Protein AF-A0A1Y1K2A5-F1 (afdb_monomer_lite)

Structure (mmCIF, N/CA/C/O backbone):
data_AF-A0A1Y1K2A5-F1
#
_entry.id   AF-A0A1Y1K2A5-F1
#
loop_
_atom_site.group_PDB
_atom_site.id
_atom_site.type_symbol
_atom_site.label_atom_id
_atom_site.label_alt_id
_atom_site.label_comp_id
_atom_site.label_asym_id
_atom_site.label_entity_id
_atom_site.label_seq_id
_atom_site.pdbx_PDB_ins_code
_atom_site.Cartn_x
_atom_site.Cartn_y
_atom_site.Cartn_z
_atom_site.occupancy
_atom_site.B_iso_or_equiv
_atom_site.auth_seq_id
_atom_site.auth_comp_id
_atom_site.auth_asym_id
_atom_site.auth_atom_id
_atom_site.pdbx_PDB_model_num
ATOM 1 N N . SER A 1 1 ? 24.798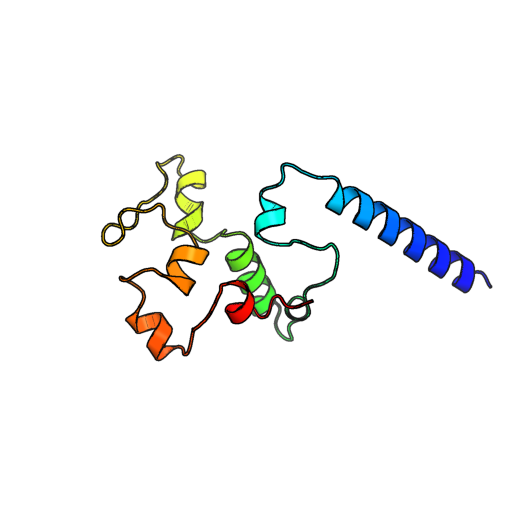 -1.491 -35.623 1.00 70.50 1 SER A N 1
ATOM 2 C CA . SER A 1 1 ? 24.677 -2.942 -35.354 1.00 70.50 1 SER A CA 1
ATOM 3 C C . SER A 1 1 ? 23.198 -3.322 -35.239 1.00 70.50 1 SER A C 1
ATOM 5 O O . SER A 1 1 ? 22.379 -2.443 -34.996 1.00 70.50 1 SER A O 1
ATOM 7 N N . LYS A 1 2 ? 22.819 -4.601 -35.416 1.00 69.88 2 LYS A N 1
ATOM 8 C CA . LYS A 1 2 ? 21.456 -5.084 -35.079 1.00 69.88 2 LYS A CA 1
ATOM 9 C C . LYS A 1 2 ? 21.113 -4.829 -33.602 1.00 69.88 2 LYS A C 1
ATOM 11 O O . LYS A 1 2 ? 19.952 -4.610 -33.278 1.00 69.88 2 LYS A O 1
ATOM 16 N N . GLU A 1 3 ? 22.121 -4.831 -32.735 1.00 73.81 3 GLU A N 1
ATOM 17 C CA . GLU A 1 3 ? 21.980 -4.574 -31.297 1.00 73.81 3 GLU A CA 1
ATOM 18 C C . GLU A 1 3 ? 21.564 -3.126 -31.017 1.00 73.81 3 GLU A C 1
ATOM 20 O O . GLU A 1 3 ? 20.645 -2.909 -30.233 1.00 73.81 3 GLU A O 1
ATOM 25 N N . ASP A 1 4 ? 22.138 -2.155 -31.738 1.00 79.44 4 ASP A N 1
ATOM 26 C CA . ASP A 1 4 ? 21.749 -0.742 -31.625 1.00 79.44 4 ASP A CA 1
ATOM 27 C C . ASP A 1 4 ? 20.283 -0.537 -32.029 1.00 79.44 4 ASP A C 1
ATOM 29 O O . ASP A 1 4 ? 19.540 0.164 -31.350 1.00 79.44 4 ASP A O 1
ATOM 33 N N . LEU A 1 5 ? 19.833 -1.197 -33.103 1.00 83.25 5 LEU A N 1
ATOM 34 C CA . LEU A 1 5 ? 18.437 -1.128 -33.553 1.00 83.25 5 LEU A CA 1
ATOM 35 C C . LEU A 1 5 ? 17.469 -1.725 -32.522 1.00 83.25 5 LEU A C 1
ATOM 37 O O . LEU A 1 5 ? 16.422 -1.135 -32.260 1.00 83.25 5 LEU A O 1
ATOM 41 N N . CYS A 1 6 ? 17.817 -2.863 -31.914 1.00 85.00 6 CYS A N 1
ATOM 42 C CA . CYS A 1 6 ? 17.030 -3.452 -30.827 1.00 85.00 6 CYS A CA 1
ATOM 43 C C . CYS A 1 6 ? 16.963 -2.526 -29.608 1.00 85.00 6 CYS A C 1
ATOM 45 O O . CYS A 1 6 ? 15.885 -2.339 -29.046 1.00 85.00 6 CYS A O 1
ATOM 47 N N . TYR A 1 7 ? 18.089 -1.926 -29.219 1.00 86.75 7 TYR A N 1
ATOM 48 C CA . TYR A 1 7 ? 18.140 -0.969 -28.117 1.00 86.75 7 TYR A CA 1
ATOM 49 C C . TYR A 1 7 ? 17.247 0.249 -28.390 1.00 86.75 7 TYR A C 1
ATOM 51 O O . TYR A 1 7 ? 16.403 0.592 -27.564 1.00 86.75 7 TYR A O 1
ATOM 59 N N . PHE A 1 8 ? 17.351 0.851 -29.579 1.00 87.25 8 PHE A N 1
ATOM 60 C CA . PHE A 1 8 ? 16.497 1.973 -29.977 1.00 87.25 8 PHE A CA 1
ATOM 61 C C . PHE A 1 8 ? 15.008 1.602 -29.998 1.00 87.25 8 PHE A C 1
ATOM 63 O O . PHE A 1 8 ? 14.181 2.370 -29.509 1.00 87.25 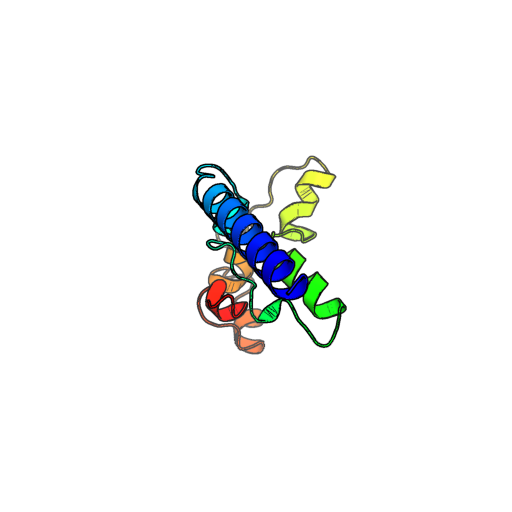8 PHE A O 1
ATOM 70 N N . ALA A 1 9 ? 14.653 0.418 -30.503 1.00 87.00 9 ALA A N 1
ATOM 71 C CA . ALA A 1 9 ? 13.270 -0.054 -30.492 1.00 87.00 9 ALA A CA 1
ATOM 72 C C . ALA A 1 9 ? 12.729 -0.231 -29.061 1.00 87.00 9 ALA A C 1
ATOM 74 O O . ALA A 1 9 ? 11.599 0.166 -28.781 1.00 87.00 9 ALA A O 1
ATOM 75 N N . GLN A 1 10 ? 13.535 -0.768 -28.138 1.00 85.81 10 GLN A N 1
ATOM 76 C CA . GLN A 1 10 ? 13.158 -0.890 -26.725 1.00 85.81 10 GLN A CA 1
ATOM 77 C C . GLN A 1 10 ? 12.939 0.478 -26.067 1.00 85.81 10 GLN A C 1
ATOM 79 O O . GLN A 1 10 ? 11.962 0.644 -25.340 1.00 85.81 10 GLN A O 1
ATOM 84 N N . GLN A 1 11 ? 13.798 1.463 -26.353 1.00 86.19 11 GLN A N 1
ATOM 85 C CA . GLN A 1 11 ? 13.649 2.830 -25.837 1.00 86.19 11 GLN A CA 1
ATOM 86 C C . GLN A 1 11 ? 12.354 3.491 -26.330 1.00 86.19 11 GLN A C 1
ATOM 88 O O . GLN A 1 11 ? 11.623 4.078 -25.534 1.00 86.19 11 GLN A O 1
ATOM 93 N N . LEU A 1 12 ? 12.027 3.348 -27.619 1.00 90.19 12 LEU A N 1
ATOM 94 C CA . LEU A 1 12 ? 10.791 3.892 -28.192 1.00 90.19 12 LEU A CA 1
ATOM 95 C C . LEU A 1 12 ? 9.540 3.261 -27.568 1.00 90.19 12 LEU A C 1
ATOM 97 O O . LEU A 1 12 ? 8.625 3.978 -27.169 1.00 90.19 12 LEU A O 1
ATOM 101 N N . LEU A 1 13 ? 9.523 1.932 -27.432 1.00 87.38 13 LEU A N 1
ATOM 102 C CA . LEU A 1 13 ? 8.416 1.209 -26.799 1.00 87.38 13 LEU A CA 1
ATOM 103 C C . LEU A 1 13 ? 8.251 1.592 -25.323 1.00 87.38 13 LEU A C 1
ATOM 105 O O . LEU A 1 13 ? 7.124 1.725 -24.836 1.00 87.38 13 LEU A O 1
ATOM 109 N N . TRP A 1 14 ? 9.361 1.776 -24.605 1.00 85.50 14 TRP A N 1
ATOM 110 C CA . TRP A 1 14 ? 9.338 2.221 -23.215 1.00 85.50 14 TRP A CA 1
ATOM 111 C C . TRP A 1 14 ? 8.748 3.628 -23.091 1.00 85.50 14 TRP A C 1
ATOM 113 O O . TRP A 1 14 ? 7.854 3.842 -22.272 1.00 85.50 14 TRP A O 1
ATOM 123 N N . GLU A 1 15 ? 9.181 4.564 -23.938 1.00 86.88 15 GLU A N 1
ATOM 124 C CA . GLU A 1 15 ? 8.704 5.947 -23.904 1.00 86.88 15 GLU A CA 1
ATOM 125 C C . GLU A 1 15 ? 7.221 6.050 -24.282 1.00 86.88 15 GLU A C 1
ATOM 127 O O . GLU A 1 15 ? 6.453 6.725 -23.597 1.00 86.88 15 GLU A O 1
ATOM 132 N N . GLU A 1 16 ? 6.770 5.314 -25.300 1.00 88.56 16 GLU A N 1
ATOM 133 C CA . GLU A 1 16 ? 5.349 5.239 -25.659 1.00 88.56 16 GLU A CA 1
ATOM 134 C C . GLU A 1 16 ? 4.505 4.686 -24.500 1.00 88.56 16 GLU A C 1
ATOM 136 O O . GLU A 1 16 ? 3.465 5.248 -24.138 1.00 88.56 16 GLU A O 1
ATOM 141 N N . THR A 1 17 ? 4.980 3.614 -23.861 1.00 82.81 17 THR A N 1
ATOM 142 C CA . THR A 1 17 ? 4.309 3.012 -22.701 1.00 82.81 17 THR A CA 1
ATOM 143 C C . THR A 1 17 ? 4.256 3.987 -21.525 1.00 82.81 17 THR A C 1
ATOM 145 O O . THR A 1 17 ? 3.216 4.106 -20.870 1.00 82.81 17 THR A O 1
ATOM 148 N N . ARG A 1 18 ? 5.340 4.730 -21.274 1.00 83.19 18 ARG A N 1
ATOM 149 C CA . ARG A 1 18 ? 5.411 5.760 -20.233 1.00 83.19 18 ARG A CA 1
ATOM 150 C C . ARG A 1 18 ? 4.423 6.891 -20.496 1.00 83.19 18 ARG A C 1
ATOM 152 O O . ARG A 1 18 ? 3.665 7.249 -19.596 1.00 83.19 18 ARG A O 1
ATOM 159 N N . LEU A 1 19 ? 4.386 7.426 -21.714 1.00 86.25 19 LEU A N 1
ATOM 160 C CA . LEU A 1 19 ? 3.453 8.489 -22.099 1.00 86.25 19 LEU A CA 1
ATOM 161 C C . LEU A 1 19 ? 1.998 8.025 -21.984 1.00 86.25 19 LEU A C 1
ATOM 163 O O . LEU A 1 19 ? 1.150 8.759 -21.473 1.00 86.25 19 LEU A O 1
ATOM 167 N N . ARG A 1 20 ? 1.713 6.780 -22.377 1.00 84.69 20 ARG A N 1
ATOM 168 C CA . ARG A 1 20 ? 0.393 6.167 -22.203 1.00 84.69 20 ARG A CA 1
ATOM 169 C C . ARG A 1 20 ? 0.022 5.996 -20.733 1.00 84.69 20 ARG A C 1
ATOM 171 O O . ARG A 1 20 ? -1.126 6.218 -20.374 1.00 84.69 20 ARG A O 1
ATOM 178 N N . TRP A 1 21 ? 0.967 5.614 -19.876 1.00 81.38 21 TRP A N 1
ATOM 179 C CA . TRP A 1 21 ? 0.728 5.530 -18.435 1.00 81.38 21 TRP A CA 1
ATOM 180 C C . TRP A 1 21 ? 0.389 6.901 -17.838 1.00 81.38 21 TRP A C 1
ATOM 182 O O . TRP A 1 21 ? -0.587 7.028 -17.098 1.00 81.38 21 TRP A O 1
ATOM 192 N N . LEU A 1 22 ? 1.150 7.935 -18.210 1.00 79.88 22 LEU A N 1
ATOM 193 C CA . LEU A 1 22 ? 0.950 9.307 -17.737 1.00 79.88 22 LEU A CA 1
ATOM 194 C C . LEU A 1 22 ? -0.370 9.924 -18.224 1.00 79.88 22 LEU A C 1
ATOM 196 O O . LEU A 1 22 ? -0.957 10.737 -17.511 1.00 79.88 22 LEU A O 1
ATOM 200 N N . SER A 1 23 ? -0.870 9.526 -19.398 1.00 82.81 23 SER A N 1
ATOM 201 C CA . SER A 1 23 ? -2.136 10.036 -19.940 1.00 82.81 23 SER A CA 1
ATOM 202 C C . SER A 1 23 ? -3.387 9.415 -19.304 1.00 82.81 23 SER A C 1
ATOM 204 O O . SER A 1 23 ? -4.486 9.951 -19.460 1.00 82.81 23 SER A O 1
ATOM 206 N N . LEU A 1 24 ? -3.254 8.324 -18.537 1.00 80.19 24 LEU A N 1
ATOM 207 C CA . LEU A 1 24 ? -4.371 7.730 -17.801 1.00 80.19 24 LEU A CA 1
ATOM 208 C C . LEU A 1 24 ? -4.738 8.608 -16.595 1.00 80.19 24 LEU A C 1
ATOM 210 O O . LEU A 1 24 ? -4.080 8.603 -15.554 1.00 80.19 24 LEU A O 1
ATOM 214 N N . THR A 1 25 ? -5.831 9.358 -16.707 1.00 69.19 25 THR A N 1
ATOM 215 C CA . THR A 1 25 ? -6.314 10.272 -15.656 1.00 69.19 25 THR A CA 1
ATOM 216 C C . THR A 1 25 ? -7.196 9.589 -14.604 1.00 69.19 25 THR A C 1
ATOM 218 O O . THR A 1 25 ? -7.265 10.060 -13.472 1.00 69.19 25 THR A O 1
ATOM 221 N N . SER A 1 26 ? -7.813 8.448 -14.937 1.00 67.19 26 SER A N 1
ATOM 222 C CA . SER A 1 26 ? -8.760 7.704 -14.088 1.00 67.19 26 SER A CA 1
ATOM 223 C C . SER A 1 26 ? -8.301 6.256 -13.866 1.00 67.19 26 SER A C 1
ATOM 225 O O . SER A 1 26 ? -8.892 5.301 -14.366 1.00 67.19 26 SER A O 1
ATOM 227 N N . ASN A 1 27 ? -7.197 6.065 -13.141 1.00 69.81 27 ASN A N 1
ATOM 228 C CA . ASN A 1 27 ? -6.743 4.725 -12.769 1.00 69.81 27 ASN A CA 1
ATOM 229 C C . ASN A 1 27 ? -6.435 4.656 -11.271 1.00 69.81 27 ASN A C 1
ATOM 231 O O . ASN A 1 27 ? -5.556 5.359 -10.782 1.00 69.81 27 ASN A O 1
ATOM 235 N N . LYS A 1 28 ? -7.121 3.769 -10.541 1.00 70.50 28 LYS A N 1
ATOM 236 C CA . LYS A 1 28 ? -6.847 3.504 -9.116 1.00 70.50 28 LYS A CA 1
ATOM 237 C C . LYS A 1 28 ? -5.403 3.043 -8.889 1.00 70.50 28 LYS A C 1
ATOM 239 O O . LYS A 1 28 ? -4.832 3.338 -7.848 1.00 70.50 28 LYS A O 1
ATOM 244 N N . LEU A 1 29 ? -4.788 2.387 -9.877 1.00 75.81 29 LEU A N 1
ATOM 245 C CA . LEU A 1 29 ? -3.384 1.977 -9.812 1.00 75.81 29 LEU A CA 1
ATOM 246 C C . LEU A 1 29 ? -2.418 3.163 -9.770 1.00 75.81 29 LEU A C 1
ATOM 248 O O . LEU A 1 29 ? -1.324 3.001 -9.244 1.00 75.81 29 LEU A O 1
ATOM 252 N N . ARG A 1 30 ? -2.809 4.356 -10.239 1.00 76.81 30 ARG A N 1
ATOM 253 C CA . ARG A 1 30 ? -1.960 5.549 -10.118 1.00 76.81 30 ARG A CA 1
ATOM 254 C C . ARG A 1 30 ? -1.810 6.053 -8.688 1.00 76.81 30 ARG A C 1
ATOM 256 O O . ARG A 1 30 ? -0.798 6.665 -8.385 1.00 76.81 30 ARG A O 1
ATOM 263 N N . GLN A 1 31 ? -2.787 5.784 -7.820 1.00 72.19 31 GLN A N 1
ATOM 264 C CA . GLN A 1 31 ? -2.660 6.077 -6.386 1.00 72.19 31 GLN A CA 1
ATOM 265 C C . GLN A 1 31 ? -1.596 5.189 -5.732 1.00 72.19 31 GLN A C 1
ATOM 267 O O . GLN A 1 31 ? -1.019 5.556 -4.718 1.00 72.19 31 GLN A O 1
ATOM 272 N N . VAL A 1 32 ? -1.342 4.021 -6.325 1.00 76.00 32 VAL A N 1
ATOM 273 C CA . VAL A 1 32 ? -0.325 3.075 -5.871 1.00 76.00 32 VAL A CA 1
ATOM 274 C C . VAL A 1 32 ? 1.020 3.376 -6.530 1.00 76.00 32 VAL A C 1
ATOM 276 O O . VAL A 1 32 ? 2.042 3.350 -5.857 1.00 76.00 32 VAL A O 1
ATOM 279 N N . LYS A 1 33 ? 1.032 3.663 -7.837 1.00 79.12 33 LYS A N 1
ATOM 280 C CA . LYS A 1 33 ? 2.238 3.859 -8.644 1.00 79.12 33 LYS A CA 1
ATOM 281 C C . LYS A 1 33 ? 2.104 5.066 -9.569 1.00 79.12 33 LYS A C 1
ATOM 283 O O . LYS A 1 33 ? 1.379 5.024 -10.562 1.00 79.12 33 LYS A O 1
ATOM 288 N N . GLU A 1 34 ? 2.834 6.128 -9.259 1.00 75.00 34 GLU A N 1
ATOM 289 C CA . GLU A 1 34 ? 2.738 7.394 -9.991 1.00 75.00 34 GLU A CA 1
ATOM 290 C C . GLU A 1 34 ? 3.512 7.370 -11.316 1.00 75.00 34 GLU A C 1
ATOM 292 O O . GLU A 1 34 ? 2.991 7.850 -12.324 1.00 75.00 34 GLU A O 1
ATOM 297 N N . SER A 1 35 ? 4.691 6.742 -11.362 1.00 75.38 35 SER A N 1
ATOM 298 C CA . SER A 1 35 ? 5.528 6.671 -12.565 1.00 75.38 35 SER A CA 1
ATOM 299 C C . SER A 1 35 ? 5.616 5.278 -13.181 1.00 75.38 35 SER A C 1
ATOM 301 O O . SER A 1 35 ? 5.351 4.257 -12.550 1.00 75.38 35 SER A O 1
ATOM 303 N N . ALA A 1 36 ? 6.024 5.232 -14.450 1.00 73.38 36 ALA A N 1
ATOM 304 C CA . ALA A 1 36 ? 6.325 3.980 -15.142 1.00 73.38 36 ALA A CA 1
ATOM 305 C C . ALA A 1 36 ? 7.691 3.384 -14.738 1.00 73.38 36 ALA A C 1
ATOM 307 O O . ALA A 1 36 ? 8.048 2.311 -15.222 1.00 73.38 36 ALA A O 1
ATOM 308 N N . LEU A 1 37 ? 8.452 4.061 -13.866 1.00 76.88 37 LEU A N 1
ATOM 309 C CA . LEU A 1 37 ? 9.742 3.581 -13.377 1.00 76.88 37 LEU A CA 1
ATOM 310 C C . LEU A 1 37 ? 9.560 2.355 -12.488 1.00 76.88 37 LEU A C 1
ATOM 312 O O . LEU A 1 37 ? 8.552 2.199 -11.798 1.00 76.88 37 LEU A O 1
ATOM 316 N N . GLU A 1 38 ? 10.531 1.451 -12.506 1.00 75.50 38 GLU A N 1
ATOM 317 C CA . GLU A 1 38 ? 10.518 0.291 -11.625 1.00 75.50 38 GLU A CA 1
ATOM 318 C C . GLU A 1 38 ? 10.716 0.726 -10.165 1.00 75.50 38 GLU A C 1
ATOM 320 O O . GLU A 1 38 ? 11.525 1.603 -9.875 1.00 75.50 38 GLU A O 1
ATOM 325 N N . TRP A 1 39 ? 9.985 0.112 -9.228 1.00 80.94 39 TRP A N 1
ATOM 326 C CA . TRP A 1 39 ? 10.313 0.301 -7.815 1.00 80.94 39 TRP A CA 1
ATOM 327 C C . TRP A 1 39 ? 11.581 -0.477 -7.502 1.00 80.94 39 TRP A C 1
ATOM 329 O O . TRP A 1 39 ? 11.646 -1.673 -7.781 1.00 80.94 39 TRP A O 1
ATOM 339 N N . LYS A 1 40 ? 12.546 0.158 -6.836 1.00 78.50 40 LYS A N 1
ATOM 340 C CA . LYS A 1 40 ? 13.793 -0.503 -6.409 1.00 78.50 40 LYS A CA 1
ATOM 341 C C . LYS A 1 40 ? 13.525 -1.741 -5.549 1.00 78.50 40 LYS A C 1
ATOM 343 O O . LYS A 1 40 ? 14.274 -2.709 -5.589 1.00 78.50 40 LYS A O 1
ATOM 348 N N . THR A 1 41 ? 12.410 -1.747 -4.823 1.00 80.81 41 THR A N 1
ATOM 349 C CA . THR A 1 41 ? 11.965 -2.871 -3.998 1.00 80.81 41 THR A CA 1
ATOM 350 C C . THR A 1 41 ? 11.190 -3.954 -4.759 1.00 80.81 41 THR A C 1
ATOM 352 O O . THR A 1 41 ? 10.764 -4.924 -4.138 1.00 80.81 41 THR A O 1
ATOM 355 N N . SER A 1 42 ? 10.994 -3.854 -6.077 1.00 77.56 42 SER A N 1
ATOM 356 C CA . SER A 1 42 ? 10.364 -4.928 -6.865 1.00 77.56 42 SER A CA 1
ATOM 357 C C . SER A 1 42 ? 11.262 -6.149 -7.054 1.00 77.56 42 SER A C 1
ATOM 359 O O . SER A 1 42 ? 10.725 -7.241 -7.183 1.00 77.56 42 SER A O 1
ATOM 361 N N . ASN A 1 43 ? 12.586 -5.982 -7.022 1.00 82.62 43 ASN A N 1
ATOM 362 C CA . ASN A 1 43 ? 13.548 -7.074 -7.160 1.00 82.62 43 ASN A CA 1
ATOM 363 C C . ASN A 1 43 ? 14.042 -7.510 -5.774 1.00 82.62 43 ASN A C 1
ATOM 365 O O . ASN A 1 43 ? 15.018 -6.972 -5.247 1.00 82.62 43 ASN A O 1
ATOM 369 N N . GLN A 1 44 ? 13.319 -8.438 -5.144 1.00 85.38 44 GLN A N 1
ATOM 370 C CA . GLN A 1 44 ? 13.687 -8.945 -3.820 1.00 85.38 44 GLN A CA 1
ATOM 371 C C . GLN A 1 44 ? 14.424 -10.273 -3.942 1.00 85.38 44 GLN A C 1
ATOM 373 O O . GLN A 1 44 ? 14.104 -11.112 -4.776 1.00 85.38 44 GLN A O 1
ATOM 378 N N . GLN A 1 45 ? 15.337 -10.541 -3.007 1.00 86.00 45 GLN A N 1
ATOM 379 C CA . GLN A 1 45 ? 16.041 -11.831 -2.949 1.00 86.00 45 GLN A CA 1
ATOM 380 C C . GLN A 1 45 ? 15.088 -13.030 -2.798 1.00 86.00 45 GLN A C 1
ATOM 382 O O . GLN A 1 45 ? 15.407 -14.150 -3.194 1.00 86.00 45 GLN A O 1
ATOM 387 N N . HIS A 1 46 ? 13.904 -12.802 -2.223 1.00 89.88 46 HIS A N 1
ATOM 388 C CA . HIS A 1 46 ? 12.895 -13.829 -2.022 1.00 89.88 46 HIS A CA 1
ATOM 389 C C . HIS A 1 46 ? 11.573 -13.443 -2.676 1.00 89.88 46 HIS A C 1
ATOM 391 O O . HIS A 1 46 ? 10.908 -12.500 -2.246 1.00 89.88 46 HIS A O 1
ATOM 397 N N . ARG A 1 47 ? 11.098 -14.297 -3.589 1.00 90.00 47 ARG A N 1
ATOM 398 C CA . ARG A 1 47 ? 9.773 -14.207 -4.229 1.00 90.00 47 ARG A CA 1
ATOM 399 C C . ARG A 1 47 ? 8.623 -13.958 -3.245 1.00 90.00 47 ARG A C 1
ATOM 401 O O . ARG A 1 47 ? 7.640 -13.294 -3.563 1.00 90.00 47 ARG A O 1
ATOM 408 N N . ARG A 1 48 ? 8.712 -14.504 -2.027 1.00 90.62 48 ARG A N 1
ATOM 409 C CA . ARG A 1 48 ? 7.685 -14.312 -0.992 1.00 90.62 48 ARG A CA 1
ATOM 410 C C . ARG A 1 48 ? 7.528 -12.840 -0.595 1.00 90.62 48 ARG A C 1
ATOM 412 O O . ARG A 1 48 ? 6.402 -12.414 -0.347 1.00 90.62 48 ARG A O 1
ATOM 419 N N . LEU A 1 49 ? 8.625 -12.083 -0.550 1.00 88.75 49 LEU A N 1
ATOM 420 C CA . LEU A 1 49 ? 8.606 -10.653 -0.246 1.00 88.75 49 LEU A CA 1
ATOM 421 C C . LEU A 1 49 ? 7.985 -9.858 -1.397 1.00 88.75 49 LEU A C 1
ATOM 423 O O . LEU A 1 49 ? 7.142 -9.005 -1.145 1.00 88.75 49 LEU A O 1
ATOM 427 N N . GLU A 1 50 ? 8.291 -10.202 -2.648 1.00 90.06 50 GLU A N 1
ATOM 428 C CA . GLU A 1 50 ? 7.689 -9.560 -3.830 1.00 90.06 50 GLU A CA 1
ATOM 429 C C . GLU A 1 50 ? 6.166 -9.733 -3.851 1.00 90.06 50 GLU A C 1
ATOM 431 O O . GLU A 1 50 ? 5.418 -8.778 -4.073 1.00 90.06 50 GLU A O 1
ATOM 436 N N . ILE A 1 51 ? 5.690 -10.949 -3.556 1.00 89.75 51 ILE A N 1
ATOM 437 C CA .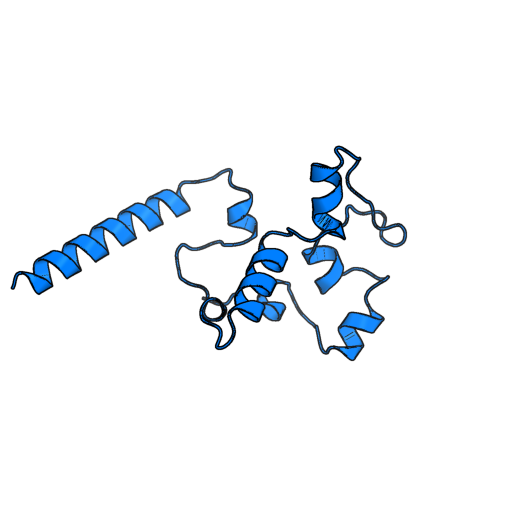 ILE A 1 51 ? 4.257 -11.248 -3.451 1.00 89.75 51 ILE A CA 1
ATOM 438 C C . ILE A 1 51 ? 3.620 -10.414 -2.336 1.00 89.75 51 ILE A C 1
ATOM 440 O O . ILE A 1 51 ? 2.529 -9.869 -2.521 1.00 89.75 51 ILE A O 1
ATOM 444 N N . LEU A 1 52 ? 4.280 -10.323 -1.178 1.00 90.00 52 LEU A N 1
ATOM 445 C CA . LEU A 1 52 ? 3.781 -9.557 -0.042 1.00 90.00 52 LEU A CA 1
ATOM 446 C C . LEU A 1 52 ? 3.684 -8.065 -0.385 1.00 90.00 52 LEU A C 1
ATOM 448 O O . LEU A 1 52 ? 2.606 -7.491 -0.242 1.00 90.00 52 LEU A O 1
ATOM 452 N N . LEU A 1 53 ? 4.759 -7.468 -0.904 1.00 90.31 53 LEU A N 1
ATOM 453 C CA . LEU A 1 53 ? 4.799 -6.065 -1.325 1.00 90.31 53 LEU A CA 1
ATOM 454 C C . LEU A 1 53 ? 3.723 -5.768 -2.370 1.00 90.31 53 LEU A C 1
ATOM 456 O O . LEU A 1 53 ? 2.968 -4.811 -2.225 1.00 90.31 53 LEU A O 1
ATOM 460 N N . THR A 1 54 ? 3.578 -6.630 -3.378 1.00 89.75 54 THR A N 1
ATOM 461 C CA . THR A 1 54 ? 2.561 -6.474 -4.428 1.00 89.75 54 THR A CA 1
ATOM 462 C C . THR A 1 54 ? 1.144 -6.465 -3.851 1.00 89.75 54 THR A C 1
ATOM 464 O O . THR A 1 54 ? 0.326 -5.614 -4.212 1.00 89.75 54 THR A O 1
ATOM 467 N N . ARG A 1 55 ? 0.840 -7.377 -2.917 1.00 91.19 55 ARG A N 1
ATOM 468 C CA . ARG A 1 55 ? -0.471 -7.434 -2.250 1.00 91.19 55 ARG A CA 1
ATOM 469 C C . ARG A 1 55 ? -0.725 -6.216 -1.371 1.00 91.19 55 ARG A C 1
ATOM 471 O O . ARG A 1 55 ? -1.840 -5.703 -1.386 1.00 91.19 55 ARG A O 1
ATOM 478 N N . ILE A 1 56 ? 0.282 -5.758 -0.629 1.00 90.69 56 ILE A N 1
ATOM 479 C CA . ILE A 1 56 ? 0.179 -4.581 0.243 1.00 90.69 56 ILE A CA 1
ATOM 480 C C . ILE A 1 56 ? -0.070 -3.326 -0.600 1.00 90.69 56 ILE A C 1
ATOM 482 O O . ILE A 1 56 ? -1.073 -2.651 -0.388 1.00 90.69 56 ILE A O 1
ATOM 486 N N . ARG A 1 57 ? 0.757 -3.077 -1.621 1.00 89.44 57 ARG A N 1
ATOM 487 C CA . ARG A 1 57 ? 0.635 -1.934 -2.544 1.00 89.44 57 ARG A CA 1
ATOM 488 C C . ARG A 1 57 ? -0.747 -1.826 -3.173 1.00 89.44 57 ARG A C 1
ATOM 490 O O . ARG A 1 57 ? -1.349 -0.763 -3.213 1.00 89.44 57 ARG A O 1
ATOM 497 N N . THR A 1 58 ? -1.277 -2.947 -3.644 1.00 89.12 58 THR A N 1
ATOM 498 C CA . THR A 1 58 ? -2.580 -2.980 -4.318 1.00 89.12 58 THR A CA 1
ATOM 499 C C . THR A 1 58 ? -3.764 -3.140 -3.359 1.00 89.12 58 THR A C 1
ATOM 501 O O . THR A 1 58 ? -4.914 -3.120 -3.794 1.00 89.12 58 THR A O 1
ATOM 504 N N . GLY A 1 59 ? -3.512 -3.320 -2.060 1.00 88.62 59 GLY A N 1
ATOM 505 C CA . GLY A 1 59 ? -4.554 -3.533 -1.064 1.00 88.62 59 GLY A CA 1
ATOM 506 C C . GLY A 1 59 ? -5.272 -4.881 -1.164 1.00 88.62 59 GLY A C 1
ATOM 507 O O . GLY A 1 59 ? -6.380 -5.002 -0.643 1.00 8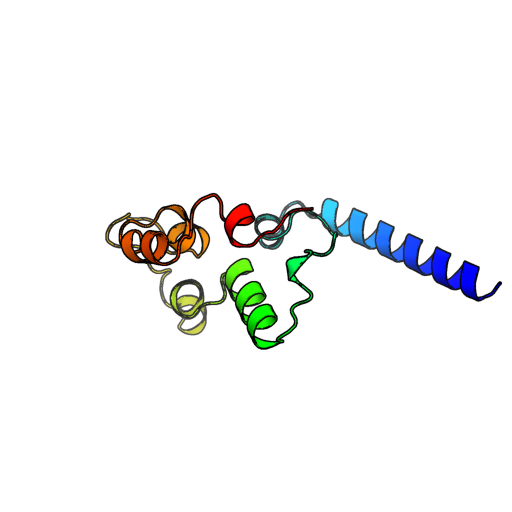8.62 59 GLY A O 1
ATOM 508 N N . HIS A 1 60 ? -4.681 -5.901 -1.794 1.00 89.94 60 HIS A N 1
ATOM 509 C CA . HIS A 1 60 ? -5.260 -7.246 -1.937 1.00 89.94 60 HIS A CA 1
ATOM 510 C C . HIS A 1 60 ? -4.935 -8.141 -0.734 1.00 89.94 60 HIS A C 1
ATOM 512 O O . HIS A 1 60 ? -4.258 -9.167 -0.846 1.00 89.94 60 HIS A O 1
ATOM 518 N N . THR A 1 61 ? -5.429 -7.754 0.440 1.00 90.44 61 THR A N 1
ATOM 519 C CA . THR A 1 61 ? -5.398 -8.596 1.645 1.00 90.44 61 THR A CA 1
ATOM 520 C C . THR A 1 61 ? -6.801 -9.073 2.003 1.00 90.44 61 THR A C 1
ATOM 522 O O . THR A 1 61 ? -7.796 -8.505 1.551 1.00 90.44 61 THR A O 1
ATOM 525 N N . ALA A 1 62 ? -6.901 -10.110 2.837 1.00 90.50 62 ALA A N 1
ATOM 526 C CA . ALA A 1 62 ? -8.195 -10.630 3.280 1.00 90.50 62 ALA A CA 1
ATOM 527 C C . ALA A 1 62 ? -9.053 -9.553 3.969 1.00 90.50 62 ALA A C 1
ATOM 529 O O . ALA A 1 62 ? -10.262 -9.511 3.758 1.00 90.50 62 ALA A O 1
ATOM 530 N N . LEU A 1 63 ? -8.426 -8.656 4.736 1.00 89.75 63 LEU A N 1
ATOM 531 C CA . LEU A 1 63 ? -9.116 -7.602 5.477 1.00 89.75 63 LEU A CA 1
ATOM 532 C C . LEU A 1 63 ? -9.583 -6.453 4.570 1.00 89.75 63 LEU A C 1
ATOM 534 O O . LEU A 1 63 ? -10.686 -5.947 4.733 1.00 89.75 63 LEU A O 1
ATOM 538 N N . THR A 1 64 ? -8.768 -6.053 3.593 1.00 91.12 64 THR A N 1
ATOM 539 C CA . THR A 1 64 ? -9.043 -4.884 2.736 1.00 91.12 64 THR A CA 1
ATOM 540 C C . THR A 1 64 ? -9.729 -5.225 1.417 1.00 91.12 64 THR A C 1
ATOM 542 O O . THR A 1 64 ? -10.223 -4.322 0.750 1.00 91.12 64 THR A O 1
ATOM 545 N N . HIS A 1 65 ? -9.753 -6.497 1.011 1.00 92.06 65 HIS A N 1
ATOM 546 C CA . HIS A 1 65 ? -10.294 -6.932 -0.283 1.00 92.06 65 HIS A CA 1
ATOM 547 C C . HIS A 1 65 ? -11.197 -8.169 -0.196 1.00 92.06 65 HIS A C 1
ATOM 549 O O . HIS A 1 65 ? -11.935 -8.452 -1.136 1.00 92.06 65 HIS A O 1
ATOM 555 N N . GLY A 1 66 ? -11.186 -8.900 0.924 1.00 92.69 66 GLY A N 1
ATOM 556 C CA . GLY A 1 66 ? -11.991 -10.115 1.083 1.00 92.69 66 GLY A CA 1
ATOM 557 C C . GLY A 1 66 ? -13.497 -9.876 0.953 1.00 92.69 66 GLY A C 1
AT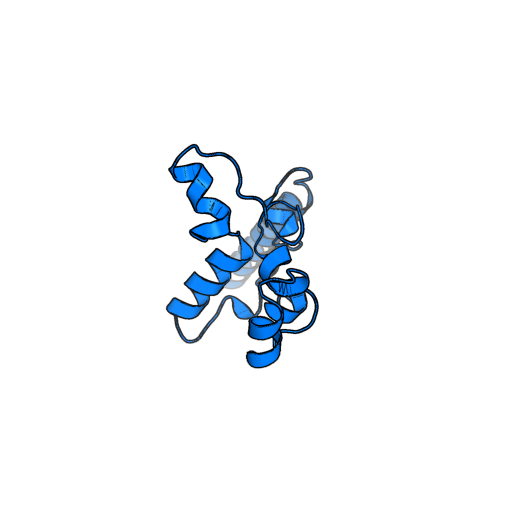OM 558 O O . GLY A 1 66 ? -14.191 -10.731 0.409 1.00 92.69 66 GLY A O 1
ATOM 559 N N . TYR A 1 67 ? -13.986 -8.698 1.358 1.00 93.69 67 TYR A N 1
ATOM 560 C CA . TYR A 1 67 ? -15.401 -8.330 1.227 1.00 93.69 67 TYR A CA 1
ATOM 561 C C . TYR A 1 67 ? -15.885 -8.350 -0.231 1.00 93.69 67 TYR A C 1
ATOM 563 O O . TYR A 1 67 ? -17.013 -8.747 -0.492 1.00 93.69 67 TYR A O 1
ATOM 571 N N . LEU A 1 68 ? -15.024 -8.017 -1.204 1.00 92.88 68 LEU A N 1
ATOM 572 C CA . LEU A 1 68 ? -15.387 -8.051 -2.626 1.00 92.88 68 LEU A CA 1
ATOM 573 C C . LEU A 1 68 ? -15.621 -9.481 -3.115 1.00 92.88 68 LEU A C 1
ATOM 575 O O . LEU A 1 68 ? -16.550 -9.726 -3.880 1.00 92.88 68 LEU A O 1
ATOM 579 N N . LEU A 1 69 ? -14.811 -10.431 -2.638 1.00 93.62 69 LEU A N 1
ATOM 580 C CA . LEU A 1 69 ? -14.959 -11.847 -2.980 1.00 93.62 69 LEU A CA 1
ATOM 581 C C . LEU A 1 69 ? -16.234 -12.442 -2.374 1.00 93.62 69 LEU A C 1
ATOM 583 O O . LEU A 1 69 ? -16.872 -13.284 -3.001 1.00 93.62 69 LEU A O 1
ATOM 587 N N . ARG A 1 70 ? -16.619 -11.984 -1.178 1.00 95.06 70 ARG A N 1
ATOM 588 C CA . ARG A 1 70 ? -17.847 -12.416 -0.492 1.00 95.06 70 ARG A CA 1
ATOM 589 C C . ARG A 1 70 ? -19.086 -11.604 -0.871 1.00 95.06 70 ARG A C 1
ATOM 591 O O . ARG A 1 70 ? -20.181 -11.968 -0.464 1.00 95.06 70 ARG A O 1
ATOM 598 N N . ARG A 1 71 ? -18.926 -10.545 -1.676 1.00 94.12 71 ARG A N 1
ATOM 599 C CA . ARG A 1 71 ? -19.982 -9.574 -2.023 1.00 94.12 71 ARG A CA 1
ATOM 600 C C . ARG A 1 71 ? -20.618 -8.922 -0.786 1.00 94.12 71 ARG A C 1
ATOM 602 O O . ARG A 1 71 ? -21.812 -8.649 -0.766 1.00 94.12 71 ARG A O 1
ATOM 609 N N . GLU A 1 72 ? -19.801 -8.692 0.232 1.00 95.25 72 GLU A N 1
ATOM 610 C CA . GLU A 1 72 ? -20.169 -8.014 1.474 1.00 95.25 72 GLU A CA 1
ATOM 611 C C . GLU A 1 72 ? -19.929 -6.503 1.357 1.00 95.25 72 GLU A C 1
ATOM 613 O O . GLU A 1 72 ? -19.323 -6.018 0.397 1.00 95.25 72 GLU A O 1
ATOM 618 N N . GLU A 1 73 ? -20.378 -5.744 2.353 1.00 93.19 73 GLU A N 1
ATOM 619 C CA . GLU A 1 73 ? -20.052 -4.325 2.459 1.00 93.19 73 GLU A CA 1
ATOM 620 C C . GLU A 1 73 ? -18.577 -4.107 2.814 1.00 93.19 73 GLU A C 1
ATOM 622 O O . GLU A 1 73 ? -17.917 -4.943 3.439 1.00 93.19 73 GLU A O 1
ATOM 627 N N . ARG A 1 74 ? -18.036 -2.951 2.412 1.00 92.75 74 ARG A N 1
ATOM 628 C CA . ARG A 1 74 ? -16.653 -2.598 2.734 1.00 92.75 74 ARG A CA 1
ATOM 629 C C . ARG A 1 74 ? -16.505 -2.462 4.257 1.00 92.75 74 ARG A C 1
ATOM 631 O O . ARG A 1 74 ? -17.228 -1.665 4.851 1.00 92.75 74 ARG A O 1
ATOM 638 N N . PRO A 1 75 ? -15.534 -3.148 4.886 1.00 94.06 75 PRO A N 1
ATOM 639 C CA . PRO A 1 75 ? -15.364 -3.080 6.327 1.00 94.06 75 PRO A CA 1
ATOM 640 C C . PRO A 1 75 ? -14.915 -1.684 6.768 1.00 94.06 75 PRO A C 1
ATOM 642 O O . PRO A 1 75 ? -14.088 -1.035 6.116 1.00 94.06 75 PRO A O 1
ATOM 645 N N . ILE A 1 76 ? -15.446 -1.248 7.908 1.00 95.25 76 ILE A N 1
ATOM 646 C CA . ILE A 1 76 ? -15.142 0.032 8.551 1.00 95.25 76 ILE A CA 1
ATOM 647 C C . ILE A 1 76 ? -14.333 -0.245 9.818 1.00 95.25 76 ILE A C 1
ATOM 649 O O . ILE A 1 76 ? -14.634 -1.161 10.584 1.00 95.25 76 ILE A O 1
ATOM 653 N N . CYS A 1 77 ? -13.288 0.546 10.043 1.00 94.50 77 CYS A N 1
ATOM 654 C CA . CYS A 1 77 ? -12.546 0.526 11.293 1.00 94.50 77 CYS A CA 1
ATOM 655 C C . CYS A 1 77 ? -13.437 1.079 12.410 1.00 94.50 77 CYS A C 1
ATOM 657 O O . CYS A 1 77 ? -13.776 2.258 12.386 1.00 94.50 77 CYS A O 1
ATOM 659 N N . GLN A 1 78 ? -13.783 0.261 13.404 1.00 91.62 78 GLN A N 1
ATOM 660 C CA . GLN A 1 78 ? -14.702 0.665 14.477 1.00 91.62 78 GLN A CA 1
ATOM 661 C C . GLN A 1 78 ? -14.162 1.821 15.333 1.00 91.62 78 GLN A C 1
ATOM 663 O O . GLN A 1 78 ? -14.928 2.665 15.782 1.00 91.62 78 GLN A O 1
ATOM 668 N N . THR A 1 79 ? -12.844 1.896 15.533 1.00 92.88 79 THR A N 1
ATOM 669 C CA . THR A 1 79 ? -12.220 2.948 16.353 1.00 92.88 79 THR A CA 1
ATOM 670 C C . THR A 1 79 ? -12.046 4.263 15.597 1.00 92.88 79 THR A C 1
ATOM 672 O O . THR A 1 79 ? -12.134 5.331 16.192 1.00 92.88 79 THR A O 1
ATOM 675 N N . CYS A 1 80 ? -11.764 4.199 14.294 1.00 92.94 80 CYS A N 1
ATOM 676 C CA . CYS A 1 80 ? -11.468 5.384 13.484 1.00 92.94 80 CYS A CA 1
ATOM 677 C C . CYS A 1 80 ? -12.661 5.842 12.633 1.00 92.94 80 CYS A C 1
ATOM 679 O O . CYS A 1 80 ? -12.596 6.911 12.040 1.00 92.94 80 CYS A O 1
ATOM 681 N N . ASN A 1 81 ? -13.722 5.036 12.559 1.00 93.88 81 ASN A N 1
ATOM 682 C CA . ASN A 1 81 ? -14.929 5.256 11.764 1.00 93.88 81 ASN A CA 1
ATOM 683 C C . ASN A 1 81 ? -14.659 5.596 10.284 1.00 93.88 81 ASN A C 1
ATOM 685 O O . ASN A 1 81 ? -15.341 6.418 9.676 1.00 93.88 81 ASN A O 1
ATOM 689 N N . VAL A 1 82 ? -13.639 4.963 9.700 1.00 93.69 82 VAL A N 1
ATOM 690 C CA . VAL A 1 82 ? -13.257 5.111 8.287 1.00 93.69 82 VAL A CA 1
ATOM 691 C C . VAL A 1 82 ? -13.154 3.743 7.614 1.00 93.69 82 VAL A C 1
ATOM 693 O O . VAL A 1 82 ? -12.892 2.748 8.299 1.00 93.69 82 VAL A O 1
ATOM 696 N N . PRO A 1 83 ? -13.329 3.650 6.284 1.00 93.69 83 PRO A N 1
ATOM 697 C CA . PRO A 1 83 ? -13.150 2.392 5.571 1.00 93.69 83 PRO A CA 1
ATOM 698 C C . PRO A 1 83 ? -11.740 1.822 5.763 1.00 93.69 83 PRO A C 1
ATOM 700 O O . PRO A 1 83 ? -10.752 2.552 5.675 1.00 93.69 83 PRO A O 1
ATOM 703 N N . ILE A 1 84 ? -11.632 0.512 5.990 1.00 93.12 84 ILE A N 1
ATOM 704 C CA . ILE A 1 84 ? -10.329 -0.127 6.189 1.00 93.12 84 ILE A CA 1
ATOM 705 C C . ILE A 1 84 ? -9.556 -0.161 4.863 1.00 93.12 84 ILE A C 1
ATOM 707 O O . ILE A 1 84 ? -10.017 -0.712 3.862 1.00 93.12 84 ILE A O 1
ATOM 711 N N . SER A 1 85 ? -8.343 0.391 4.878 1.00 92.31 85 SER A N 1
ATOM 712 C CA . SER A 1 85 ? -7.364 0.327 3.791 1.00 92.31 85 SER A CA 1
ATOM 713 C C . SER A 1 85 ? -5.977 -0.022 4.340 1.00 92.31 85 SER A C 1
ATOM 715 O O . SER A 1 85 ? -5.723 0.103 5.539 1.00 92.31 85 SER A O 1
ATOM 717 N N . ILE A 1 86 ? -5.065 -0.459 3.466 1.00 92.25 86 ILE A N 1
ATOM 718 C CA . ILE A 1 86 ? -3.667 -0.710 3.851 1.00 92.25 86 ILE A CA 1
ATOM 719 C C . ILE A 1 86 ? -2.999 0.571 4.339 1.00 92.25 86 ILE A C 1
ATOM 721 O O . ILE A 1 86 ? -2.339 0.555 5.372 1.00 92.25 86 ILE A O 1
ATOM 725 N N . GLU A 1 87 ? -3.228 1.678 3.636 1.00 91.06 87 GLU A N 1
ATOM 726 C CA . GLU A 1 87 ? -2.745 2.992 4.042 1.00 91.06 87 GLU A CA 1
ATOM 727 C C . GLU A 1 87 ? -3.215 3.335 5.458 1.00 91.06 87 GLU A C 1
ATOM 729 O O . GLU A 1 87 ? -2.393 3.660 6.309 1.00 91.06 87 GLU A O 1
ATOM 734 N N . HIS A 1 88 ? -4.508 3.163 5.756 1.00 92.75 88 HIS A N 1
ATOM 735 C CA . HIS A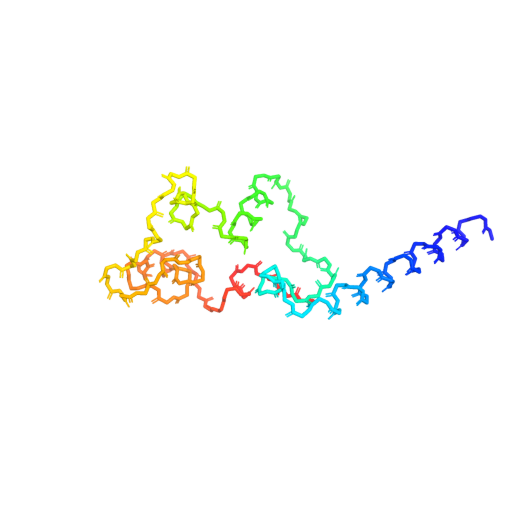 1 88 ? -5.045 3.396 7.094 1.00 92.75 88 HIS A CA 1
ATOM 736 C C . HIS A 1 88 ? -4.347 2.528 8.151 1.00 92.75 88 HIS A C 1
ATOM 738 O O . HIS A 1 88 ? -3.873 3.049 9.160 1.00 92.75 88 HIS A O 1
ATOM 744 N N . ILE A 1 89 ? -4.237 1.217 7.917 1.00 93.06 89 ILE A N 1
ATOM 745 C CA . ILE A 1 89 ? -3.609 0.268 8.852 1.00 93.06 89 ILE A CA 1
ATOM 746 C C . ILE A 1 89 ? -2.147 0.647 9.134 1.00 93.06 89 ILE A C 1
ATOM 748 O O . ILE A 1 89 ? -1.724 0.643 10.294 1.00 93.06 89 ILE A O 1
ATOM 752 N N . LEU A 1 90 ? -1.390 0.991 8.089 1.00 91.94 90 LEU A N 1
ATOM 753 C CA . LEU A 1 90 ? 0.053 1.220 8.164 1.00 91.94 90 LEU A CA 1
ATOM 754 C C . LEU A 1 90 ? 0.450 2.642 8.574 1.00 91.94 90 LEU A C 1
ATOM 756 O O . LEU A 1 90 ? 1.595 2.829 8.964 1.00 91.94 90 LEU A O 1
ATOM 760 N N . THR A 1 91 ? -0.456 3.622 8.544 1.00 92.06 91 THR A N 1
ATOM 761 C CA . THR A 1 91 ? -0.098 5.026 8.841 1.00 92.06 91 THR A CA 1
ATOM 762 C C . THR A 1 91 ? -0.834 5.604 10.048 1.00 92.06 91 THR A C 1
ATOM 764 O O . THR A 1 91 ? -0.214 6.240 10.896 1.00 92.06 91 THR A O 1
ATOM 767 N N . SER A 1 92 ? -2.145 5.376 10.170 1.00 91.19 92 SER A N 1
ATOM 768 C CA . SER A 1 92 ? -3.011 6.215 11.019 1.00 91.19 92 SER A CA 1
ATOM 769 C C . SER A 1 92 ? -3.987 5.448 11.911 1.00 91.19 92 SER A C 1
ATOM 771 O O . SER A 1 92 ? -4.599 6.035 12.797 1.00 91.19 92 SER A O 1
ATOM 773 N N . CYS A 1 93 ? -4.147 4.136 11.731 1.00 94.12 93 CYS A N 1
ATOM 774 C CA . CYS A 1 93 ? -5.115 3.363 12.503 1.00 94.12 93 CYS A CA 1
ATOM 775 C C . CYS A 1 93 ? -4.711 3.252 13.978 1.00 94.12 93 CYS A C 1
ATOM 777 O O . CYS A 1 93 ? -3.618 2.768 14.283 1.00 94.12 93 CYS A O 1
ATOM 779 N N . ASN A 1 94 ? -5.608 3.627 14.892 1.00 91.25 94 ASN A N 1
ATOM 780 C CA . ASN A 1 94 ? -5.363 3.537 16.335 1.00 91.25 94 ASN A CA 1
ATOM 781 C C . ASN A 1 94 ? -5.264 2.086 16.820 1.00 91.25 94 ASN A C 1
ATOM 783 O O . ASN A 1 94 ? -4.416 1.783 17.650 1.00 91.25 94 ASN A O 1
ATOM 787 N N . VAL A 1 95 ? -6.058 1.176 16.242 1.00 92.56 95 VAL A N 1
ATOM 788 C CA . VAL A 1 95 ? -6.044 -0.260 16.584 1.00 92.56 95 VAL A CA 1
ATOM 789 C C . VAL A 1 95 ? -4.668 -0.887 16.346 1.00 92.56 95 VAL A C 1
ATOM 791 O O . VAL A 1 95 ? -4.235 -1.754 17.096 1.00 92.56 95 VAL A O 1
ATOM 794 N N . TYR A 1 96 ? -3.964 -0.433 15.308 1.00 91.12 96 TYR A N 1
ATOM 795 C CA . TYR A 1 96 ? -2.668 -0.987 14.913 1.00 91.12 96 TYR A CA 1
ATOM 796 C C . TYR A 1 96 ? -1.473 -0.153 15.380 1.00 91.12 96 TYR A C 1
ATOM 798 O O . TYR A 1 96 ? -0.347 -0.453 14.987 1.00 91.12 96 TYR A O 1
ATOM 806 N N . LYS A 1 97 ? -1.686 0.876 16.209 1.00 92.38 97 LYS A N 1
ATOM 807 C CA . LYS A 1 97 ? -0.616 1.777 16.658 1.00 92.38 97 LYS A CA 1
ATOM 808 C C . LYS A 1 97 ? 0.514 1.014 17.357 1.00 92.38 97 LYS A C 1
ATOM 810 O O . LYS A 1 97 ? 1.652 1.087 16.904 1.00 92.38 97 LYS A O 1
ATOM 815 N N . ASP A 1 98 ? 0.179 0.196 18.351 1.00 92.81 98 ASP A N 1
ATOM 816 C CA . ASP A 1 98 ? 1.157 -0.595 19.108 1.00 92.81 98 ASP A CA 1
ATOM 817 C C . ASP A 1 98 ? 1.954 -1.556 18.211 1.00 92.81 98 ASP A C 1
ATOM 819 O O . ASP A 1 98 ? 3.155 -1.752 18.397 1.00 92.81 98 ASP A O 1
ATOM 823 N N . TYR A 1 99 ? 1.304 -2.152 17.206 1.00 92.62 99 TYR A N 1
ATOM 824 C CA . TYR A 1 99 ? 1.963 -3.050 16.254 1.00 92.62 99 TYR A CA 1
ATOM 825 C C . TYR A 1 99 ? 2.952 -2.309 15.354 1.00 92.62 99 TYR A C 1
ATOM 827 O O . TYR A 1 99 ? 4.035 -2.834 15.083 1.00 92.62 99 TYR A O 1
ATOM 835 N N . ARG A 1 100 ? 2.598 -1.098 14.904 1.00 93.88 100 ARG A N 1
ATOM 836 C CA . ARG A 1 100 ? 3.493 -0.246 14.110 1.00 93.88 100 ARG A CA 1
ATOM 837 C C . ARG A 1 100 ? 4.716 0.167 14.914 1.00 93.88 100 ARG A C 1
ATOM 839 O O . ARG A 1 100 ? 5.831 -0.001 14.431 1.00 93.88 100 ARG A O 1
ATOM 846 N N . GLU A 1 101 ? 4.514 0.615 16.150 1.00 92.00 101 GLU A N 1
ATOM 847 C CA . GLU A 1 101 ? 5.596 1.047 17.039 1.00 92.00 101 GLU A CA 1
ATOM 848 C C . GLU A 1 101 ? 6.574 -0.093 17.341 1.00 92.00 101 GLU A C 1
ATOM 850 O O . GLU A 1 101 ? 7.780 0.069 17.166 1.00 92.00 101 GLU A O 1
ATOM 855 N N . ARG A 1 102 ? 6.068 -1.282 17.691 1.00 94.62 102 ARG A N 1
ATOM 856 C CA . ARG A 1 102 ? 6.911 -2.465 17.951 1.00 94.62 102 ARG A CA 1
ATOM 857 C C . ARG A 1 102 ? 7.689 -2.940 16.727 1.00 94.62 102 ARG A C 1
ATOM 859 O O . ARG A 1 102 ? 8.740 -3.553 16.877 1.00 94.62 102 ARG A O 1
ATOM 866 N N . SER A 1 103 ? 7.157 -2.686 15.536 1.00 90.12 103 SER A N 1
ATOM 867 C CA . SER A 1 103 ? 7.763 -3.095 14.265 1.00 90.12 103 SER A CA 1
ATOM 868 C C . SER A 1 103 ? 8.637 -1.998 13.645 1.00 90.12 103 SER A C 1
ATOM 870 O O . SER A 1 103 ? 9.156 -2.196 12.551 1.00 90.12 103 SER A O 1
ATOM 872 N N . GLY A 1 104 ? 8.776 -0.838 14.300 1.00 90.00 104 GLY A N 1
ATOM 873 C CA . GLY A 1 104 ? 9.527 0.307 13.777 1.00 90.00 104 GLY A CA 1
ATOM 874 C C . GLY A 1 104 ? 8.921 0.933 12.515 1.00 90.00 104 GLY A C 1
ATOM 875 O O . GLY A 1 104 ? 9.628 1.585 11.753 1.00 90.00 104 GLY A O 1
ATOM 876 N N . ILE A 1 105 ? 7.624 0.732 12.271 1.00 88.94 105 ILE A N 1
ATOM 877 C CA . ILE A 1 105 ? 6.922 1.273 11.103 1.00 88.94 105 ILE A CA 1
ATOM 878 C C . ILE A 1 105 ? 6.477 2.698 11.427 1.00 88.94 105 ILE A C 1
ATOM 880 O O . ILE A 1 105 ? 5.557 2.906 12.221 1.00 88.94 105 ILE A O 1
ATOM 884 N N . GLN A 1 106 ? 7.123 3.678 10.800 1.00 84.44 106 GLN A N 1
ATOM 885 C CA . GLN A 1 106 ? 6.801 5.098 10.926 1.00 84.44 106 GLN A CA 1
ATOM 886 C C . GLN A 1 106 ? 6.942 5.794 9.567 1.00 84.44 106 GLN A C 1
ATOM 888 O O . GLN A 1 106 ? 7.783 5.406 8.761 1.00 84.44 106 GLN A O 1
ATOM 893 N N . GLY A 1 107 ? 6.130 6.825 9.324 1.00 86.62 107 GLY A N 1
ATOM 894 C CA . GLY A 1 107 ? 6.159 7.613 8.087 1.00 86.62 107 GLY A CA 1
ATOM 895 C C . GLY A 1 107 ? 4.956 7.383 7.173 1.00 86.62 107 GLY A C 1
ATOM 896 O O . GLY A 1 107 ? 3.919 6.857 7.589 1.00 86.62 107 GLY A O 1
ATOM 897 N N . THR A 1 108 ? 5.081 7.835 5.926 1.00 87.50 108 THR A N 1
ATOM 898 C CA . THR A 1 108 ? 4.050 7.658 4.898 1.00 87.50 108 THR A CA 1
ATOM 899 C C . THR A 1 108 ? 4.085 6.243 4.325 1.00 87.50 108 THR A C 1
ATOM 901 O O . THR A 1 108 ? 5.065 5.514 4.470 1.00 87.50 108 THR A O 1
ATOM 904 N N . LEU A 1 109 ? 3.024 5.841 3.618 1.00 86.62 109 LEU A N 1
ATOM 905 C CA . LEU A 1 109 ? 2.998 4.537 2.949 1.00 86.62 109 LEU A CA 1
ATOM 906 C C . LEU A 1 109 ? 4.174 4.366 1.967 1.00 86.62 109 LEU A C 1
ATOM 908 O O . LEU A 1 109 ? 4.723 3.271 1.876 1.00 86.62 109 LEU A O 1
ATOM 912 N N . LYS A 1 110 ? 4.592 5.443 1.284 1.00 84.19 110 LYS A N 1
ATOM 913 C CA . LYS A 1 110 ? 5.746 5.420 0.371 1.00 84.19 110 LYS A CA 1
ATOM 914 C C . LYS A 1 110 ? 7.055 5.162 1.118 1.00 84.19 110 LYS A C 1
ATOM 916 O O . LYS A 1 110 ? 7.845 4.342 0.660 1.00 84.19 110 LYS A O 1
ATOM 921 N N . ASP A 1 111 ? 7.244 5.785 2.281 1.00 85.81 111 ASP A N 1
ATOM 922 C CA . ASP A 1 111 ? 8.443 5.593 3.111 1.00 85.81 111 ASP A CA 1
ATOM 923 C C . ASP A 1 111 ? 8.529 4.153 3.629 1.00 85.81 111 ASP A C 1
ATOM 925 O O . ASP A 1 111 ? 9.569 3.504 3.536 1.00 85.81 111 ASP A O 1
ATOM 929 N N . ILE A 1 112 ? 7.400 3.626 4.112 1.00 87.62 112 ILE A N 1
ATOM 930 C CA . ILE A 1 112 ? 7.298 2.270 4.665 1.00 87.62 112 ILE A CA 1
ATOM 931 C C . ILE A 1 112 ? 7.605 1.213 3.598 1.00 87.62 112 ILE A C 1
ATOM 933 O O . ILE A 1 112 ? 8.262 0.212 3.884 1.00 87.62 112 ILE A O 1
ATOM 937 N N . LEU A 1 113 ? 7.123 1.419 2.371 1.00 86.12 113 LEU A N 1
ATOM 938 C CA . LEU A 1 113 ? 7.334 0.495 1.253 1.00 86.12 113 LEU A CA 1
ATOM 939 C C . LEU A 1 113 ? 8.640 0.750 0.488 1.00 86.12 113 LEU A C 1
ATOM 941 O O . LEU A 1 113 ? 8.993 -0.044 -0.388 1.00 86.12 113 LEU A O 1
ATOM 945 N N . GLN A 1 114 ? 9.358 1.824 0.837 1.00 81.69 114 GLN A N 1
ATOM 946 C CA . GLN A 1 114 ? 10.523 2.333 0.110 1.00 81.69 114 GLN A CA 1
ATOM 947 C C . GLN A 1 114 ? 10.220 2.492 -1.387 1.00 81.69 114 GLN A C 1
ATOM 949 O O . GLN A 1 114 ? 11.030 2.169 -2.259 1.00 81.69 114 GLN A O 1
ATOM 954 N N . ASP A 1 115 ? 9.015 2.983 -1.677 1.00 75.50 115 ASP A N 1
ATOM 955 C CA . ASP A 1 115 ? 8.546 3.307 -3.020 1.00 75.50 115 ASP A CA 1
ATOM 956 C C . ASP A 1 115 ? 9.105 4.685 -3.413 1.00 75.50 115 ASP A C 1
ATOM 958 O O . ASP A 1 115 ? 8.367 5.645 -3.628 1.00 75.50 115 ASP A O 1
ATOM 962 N N . CYS A 1 116 ? 10.434 4.796 -3.441 1.00 62.75 116 CYS A N 1
ATOM 963 C CA . CYS A 1 116 ? 11.151 5.977 -3.910 1.00 62.75 116 CYS A CA 1
ATOM 964 C C . CYS A 1 116 ? 11.548 5.784 -5.379 1.00 62.75 116 CYS A C 1
ATOM 966 O O . CYS A 1 116 ? 11.973 4.690 -5.768 1.00 62.75 116 CYS A O 1
ATOM 968 N N . GLU A 1 117 ? 11.452 6.852 -6.171 1.00 52.75 117 GLU A N 1
ATOM 969 C CA . GLU A 1 117 ? 12.086 6.928 -7.497 1.00 52.75 117 GLU A CA 1
ATOM 970 C C . GLU A 1 117 ? 13.623 6.927 -7.384 1.00 52.75 117 GLU A C 1
ATOM 972 O O . GLU A 1 117 ? 14.186 7.353 -6.348 1.00 52.75 117 GLU A O 1
#

Sequence (117 aa):
SKEDLCYFAQQLLWEETRLRWLSLTSNKLRQVKESALEWKTSNQQHRRLEILLTRIRTGHTALTHGYLLRREERPICQTCNVPISIEHILTSCNVYKDYRERSGIQGTLKDILQDCE

Radius of gyration: 18.32 Å; chains: 1; bounding box: 45×25×54 Å

Secondary structure (DSSP, 8-state):
-HHHHHHHHHHHHHHHHHHHHHH--S-THHHH--SSSPPGGGS-SSHHHHHHHHHHHHT-SHHHHHHHHHTPPPPEETTTTEE--HHIIIII-STTHHHHHHTT--S-HHHHHT---

Foldseek 3Di:
DVVVVVVVVVVVVLVVVFVVLQPPPDDPCCVLPVGPDDFPQCDDPDPVSNVVLVCLSVQVDCQQCVCVVVVHDFDAQPVVRHGDGSQCLQEPPPVNPVVCVVVVRYDGPCVNSVRDD

Organism: Photinus pyralis (NCBI:txid7054)

pLDDT: mean 86.11, std 7.93, range [52.75, 95.25]